Protein AF-A0A356ITL2-F1 (afdb_monomer_lite)

Secondary structure (DSSP, 8-state):
-EETTTSHHHHHHHHHHHHHSTTTEEEEES-HHHHHHHHHHTTT-EEEEE--GGG--TT-GGGTT-SEEEE-SSS-HHHHHHHHHHTT-EEEE----HHHHHHHHGGG-

Structure (mmCIF, N/CA/C/O backbone):
data_AF-A0A356ITL2-F1
#
_entry.id   AF-A0A356ITL2-F1
#
loop_
_atom_site.group_PDB
_atom_site.id
_atom_site.type_symbol
_atom_site.label_atom_id
_atom_site.label_alt_id
_atom_site.label_comp_id
_atom_site.label_asym_id
_atom_site.label_entity_id
_atom_site.label_seq_id
_atom_site.pdbx_PDB_ins_code
_atom_site.Cartn_x
_atom_site.Cartn_y
_atom_site.Cartn_z
_atom_site.occupancy
_atom_site.B_iso_or_equiv
_atom_site.auth_seq_id
_atom_site.auth_comp_id
_atom_site.auth_asym_id
_atom_site.auth_atom_id
_atom_site.pdbx_PDB_model_num
ATOM 1 N N . MET A 1 1 ? -5.422 -2.342 -0.971 1.00 95.62 1 MET A N 1
ATOM 2 C CA . MET A 1 1 ? -4.018 -2.013 -0.636 1.00 95.62 1 MET A CA 1
ATOM 3 C C . MET A 1 1 ? -3.562 -0.835 -1.481 1.00 95.62 1 MET A C 1
ATOM 5 O O . MET A 1 1 ? -3.890 -0.799 -2.658 1.00 95.62 1 MET A O 1
ATOM 9 N N . ILE A 1 2 ? -2.824 0.108 -0.898 1.00 95.88 2 ILE A N 1
ATOM 10 C CA . ILE A 1 2 ? -2.263 1.277 -1.588 1.00 95.88 2 ILE A CA 1
ATOM 11 C C . ILE A 1 2 ? -0.736 1.188 -1.525 1.00 95.88 2 ILE A C 1
ATOM 13 O O . ILE A 1 2 ? -0.155 1.336 -0.447 1.00 95.88 2 ILE A O 1
ATOM 17 N N . LEU A 1 3 ? -0.085 0.946 -2.664 1.00 93.06 3 LEU A N 1
ATOM 18 C CA . LEU A 1 3 ? 1.375 0.962 -2.774 1.00 93.06 3 LEU A CA 1
ATOM 19 C C . LEU A 1 3 ? 1.877 2.378 -3.019 1.00 93.06 3 LEU A C 1
ATOM 21 O O . LEU A 1 3 ? 1.361 3.086 -3.877 1.00 93.06 3 LEU A O 1
ATOM 25 N N . GLY A 1 4 ? 2.878 2.798 -2.245 1.00 92.31 4 GLY A N 1
ATOM 26 C CA . GLY A 1 4 ? 3.208 4.219 -2.129 1.00 92.31 4 GLY A CA 1
ATOM 27 C C . GLY A 1 4 ? 2.209 4.961 -1.235 1.00 92.31 4 GLY A C 1
ATOM 28 O O . GLY A 1 4 ? 2.056 6.175 -1.352 1.00 92.31 4 GLY A O 1
ATOM 29 N N . GLY A 1 5 ? 1.531 4.244 -0.328 1.00 92.50 5 GLY A N 1
ATOM 30 C CA . GLY A 1 5 ? 0.423 4.762 0.484 1.00 92.50 5 GLY A CA 1
ATOM 31 C C . GLY A 1 5 ? 0.773 5.918 1.426 1.00 92.50 5 GLY A C 1
ATOM 32 O O . GLY A 1 5 ? -0.123 6.627 1.861 1.00 92.50 5 GLY A O 1
ATOM 33 N N . TYR A 1 6 ? 2.056 6.149 1.714 1.00 94.69 6 TYR A N 1
ATOM 34 C CA . TYR A 1 6 ? 2.537 7.300 2.494 1.00 94.69 6 TYR A CA 1
ATOM 35 C C . TYR A 1 6 ? 3.202 8.398 1.640 1.00 94.69 6 TYR A C 1
ATOM 37 O O . TYR A 1 6 ? 3.750 9.356 2.185 1.00 94.69 6 TYR A O 1
ATOM 45 N N . GLY A 1 7 ? 3.181 8.268 0.308 1.00 91.25 7 GLY A N 1
ATOM 46 C CA . GLY A 1 7 ? 3.517 9.344 -0.630 1.00 91.25 7 GLY A CA 1
ATOM 47 C C . GLY A 1 7 ? 2.378 10.364 -0.755 1.00 91.25 7 GLY A C 1
ATOM 48 O O . GLY A 1 7 ? 1.314 10.176 -0.174 1.00 91.25 7 GLY A O 1
ATOM 49 N N . ALA A 1 8 ? 2.575 11.447 -1.512 1.00 90.00 8 ALA A N 1
ATOM 50 C CA . ALA A 1 8 ? 1.602 12.545 -1.593 1.00 90.00 8 ALA A CA 1
ATOM 51 C C . ALA A 1 8 ? 0.195 12.082 -2.026 1.00 90.00 8 ALA A C 1
ATOM 53 O O . ALA A 1 8 ? -0.771 12.290 -1.289 1.00 90.00 8 ALA A O 1
ATOM 54 N N . VAL A 1 9 ? 0.100 11.397 -3.173 1.00 89.94 9 VAL A N 1
ATOM 55 C CA . VAL A 1 9 ? -1.168 10.888 -3.729 1.00 89.94 9 VAL A CA 1
ATOM 56 C C . VAL A 1 9 ? -1.738 9.763 -2.864 1.00 89.94 9 VAL A C 1
ATOM 58 O O . VAL A 1 9 ? -2.880 9.842 -2.414 1.00 89.94 9 VAL A O 1
ATOM 61 N N . GLY A 1 10 ? -0.923 8.745 -2.563 1.00 93.75 10 GLY A N 1
ATOM 62 C CA . GLY A 1 10 ? -1.352 7.588 -1.776 1.00 93.75 10 GLY A CA 1
ATOM 63 C C . GLY A 1 10 ? -1.878 7.966 -0.389 1.00 93.75 10 GLY A C 1
ATOM 64 O O . GLY A 1 10 ? -2.894 7.425 0.040 1.00 93.75 10 GLY A O 1
ATOM 65 N N . LYS A 1 11 ? -1.257 8.954 0.274 1.00 95.75 11 LYS A N 1
ATOM 66 C CA . LYS A 1 11 ? -1.698 9.457 1.583 1.00 95.75 11 LYS A CA 1
ATOM 67 C C . LYS A 1 11 ? -3.076 10.102 1.504 1.00 95.75 11 LYS A C 1
ATOM 69 O O . LYS A 1 11 ? -3.897 9.889 2.395 1.00 95.75 11 LYS A O 1
ATOM 74 N N . HIS A 1 12 ? -3.328 10.896 0.465 1.00 95.38 12 HIS A N 1
ATOM 75 C CA . HIS A 1 12 ? -4.627 11.533 0.263 1.00 95.38 12 HIS A CA 1
ATOM 76 C C . HIS A 1 12 ? -5.726 10.483 0.057 1.00 95.38 12 HIS A C 1
ATOM 78 O O . HIS A 1 12 ? -6.718 10.488 0.782 1.00 95.38 12 HIS A O 1
ATOM 84 N N . ILE A 1 13 ? -5.490 9.512 -0.833 1.00 95.81 13 ILE A N 1
ATOM 85 C CA . ILE A 1 13 ? -6.413 8.392 -1.074 1.00 95.81 13 ILE A CA 1
ATOM 86 C C . ILE A 1 13 ? -6.660 7.602 0.217 1.00 95.81 13 ILE A C 1
ATOM 88 O O . ILE A 1 13 ? -7.809 7.343 0.568 1.00 95.81 13 ILE A O 1
ATOM 92 N N . ALA A 1 14 ? -5.600 7.248 0.951 1.00 97.50 14 ALA A N 1
ATOM 93 C CA . ALA A 1 14 ? -5.711 6.514 2.209 1.00 97.50 14 ALA A CA 1
ATOM 94 C C . ALA A 1 14 ? -6.553 7.270 3.243 1.00 97.50 14 ALA A C 1
ATOM 96 O O . ALA A 1 14 ? -7.389 6.663 3.904 1.00 97.50 14 ALA A O 1
ATOM 97 N N . THR A 1 15 ? -6.363 8.587 3.353 1.00 97.25 15 THR A N 1
ATOM 98 C CA . THR A 1 15 ? -7.086 9.442 4.306 1.00 97.25 15 THR A CA 1
ATOM 99 C C . THR A 1 15 ? -8.581 9.478 4.004 1.00 97.25 15 THR A C 1
ATOM 101 O O . THR A 1 15 ? -9.389 9.355 4.921 1.00 97.25 15 THR A O 1
ATOM 104 N N . GLU A 1 16 ? -8.968 9.623 2.735 1.00 97.75 16 GLU A N 1
ATOM 105 C CA . GLU A 1 16 ? -10.383 9.658 2.351 1.00 97.75 16 GLU A CA 1
ATOM 106 C C . GLU A 1 16 ? -11.038 8.279 2.453 1.00 97.75 16 GLU A C 1
ATOM 108 O O . GLU A 1 16 ? -12.120 8.149 3.026 1.00 97.75 16 GLU A O 1
ATOM 113 N N . LEU A 1 17 ? -10.363 7.225 1.985 1.00 97.56 17 LEU A N 1
ATOM 114 C CA . LEU A 1 17 ? -10.898 5.868 2.075 1.00 97.56 17 LEU A CA 1
ATOM 115 C C . LEU A 1 17 ? -11.017 5.379 3.521 1.00 97.56 17 LEU A C 1
ATOM 117 O O . LEU A 1 17 ? -11.978 4.682 3.828 1.00 97.56 17 LEU A O 1
ATOM 121 N N . ALA A 1 18 ? -10.108 5.759 4.421 1.00 97.69 18 ALA A N 1
ATOM 122 C CA . ALA A 1 18 ? -10.160 5.349 5.826 1.00 97.69 18 ALA A CA 1
ATOM 123 C C . ALA A 1 18 ? -11.391 5.884 6.577 1.00 97.69 18 ALA A C 1
ATOM 125 O O . ALA A 1 18 ? -11.848 5.252 7.527 1.00 97.69 18 ALA A O 1
ATOM 126 N N . LYS A 1 19 ? -11.966 7.014 6.138 1.00 97.44 19 LYS A N 1
ATOM 127 C CA . LYS A 1 19 ? -13.220 7.550 6.698 1.00 97.44 19 LYS A CA 1
ATOM 128 C C . LYS A 1 19 ? -14.424 6.668 6.362 1.00 97.44 19 LYS A C 1
ATOM 130 O O . LYS A 1 19 ? -15.376 6.618 7.131 1.00 97.44 19 LYS A O 1
ATOM 135 N N . ILE A 1 20 ? -14.385 6.009 5.204 1.00 97.75 20 ILE A N 1
ATOM 136 C CA . ILE A 1 20 ? -15.493 5.217 4.655 1.00 97.75 20 ILE A CA 1
ATOM 137 C C . ILE A 1 20 ? -15.317 3.732 5.008 1.00 97.75 20 ILE A C 1
ATOM 139 O O . ILE A 1 20 ? -16.280 3.0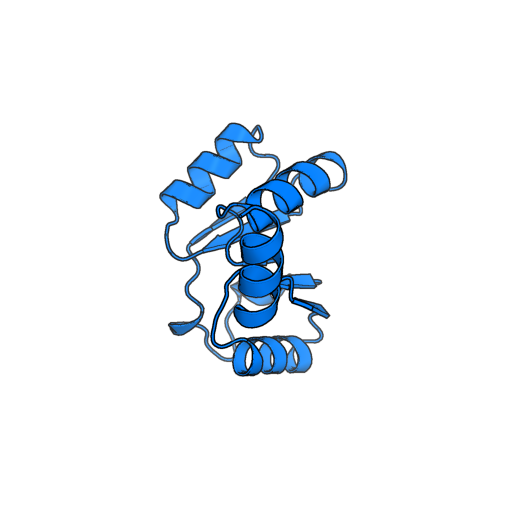49 5.343 1.00 97.75 20 ILE A O 1
ATOM 143 N N . TYR A 1 21 ? -14.075 3.246 4.971 1.00 97.25 21 TYR A N 1
ATOM 144 C CA . TYR A 1 21 ? -13.695 1.846 5.151 1.00 97.25 21 TYR A CA 1
ATOM 145 C C . TYR A 1 21 ? -12.591 1.702 6.215 1.00 97.25 21 TYR A C 1
ATOM 147 O O . TYR A 1 21 ? -11.471 1.277 5.903 1.00 97.25 21 TYR A O 1
ATOM 155 N N . PRO A 1 22 ? -12.863 2.064 7.481 1.00 97.12 22 PRO A N 1
ATOM 156 C CA . PRO A 1 22 ? -11.870 1.953 8.541 1.00 97.12 22 PRO A CA 1
ATOM 157 C C . PRO A 1 22 ? -11.406 0.500 8.700 1.00 97.12 22 PRO A C 1
ATOM 159 O O . PRO A 1 22 ? -12.188 -0.442 8.571 1.00 97.12 22 PRO A O 1
ATOM 162 N N . ASN A 1 23 ? -10.117 0.331 8.986 1.00 97.12 23 ASN A N 1
ATOM 163 C CA . ASN A 1 23 ? -9.421 -0.942 9.198 1.00 97.12 23 ASN A CA 1
ATOM 164 C C . ASN A 1 23 ? -9.398 -1.887 7.984 1.00 97.12 23 ASN A C 1
ATOM 166 O O . ASN A 1 23 ? -9.023 -3.045 8.121 1.00 97.12 23 ASN A O 1
ATOM 170 N N . GLN A 1 24 ? -9.767 -1.405 6.793 1.00 97.69 24 GLN A N 1
ATOM 171 C CA . GLN A 1 24 ? -9.721 -2.185 5.545 1.00 97.69 24 GLN A CA 1
ATOM 172 C C . GLN A 1 24 ? -8.635 -1.689 4.580 1.00 97.69 24 GLN A C 1
ATOM 174 O O . GLN A 1 24 ? -8.303 -2.347 3.592 1.00 97.69 24 GLN A O 1
ATOM 179 N N . ILE A 1 25 ? -8.059 -0.516 4.849 1.00 98.12 25 ILE A N 1
ATOM 180 C CA . ILE A 1 25 ? -7.075 0.108 3.970 1.00 98.12 25 ILE A CA 1
ATOM 181 C C . ILE A 1 25 ? -5.671 -0.252 4.434 1.00 98.12 25 ILE A C 1
ATOM 183 O O . ILE A 1 25 ? -5.230 0.181 5.492 1.00 98.12 25 ILE A O 1
ATOM 187 N N . ILE A 1 26 ? -4.948 -1.006 3.609 1.00 98.06 26 ILE A N 1
ATOM 188 C CA . ILE A 1 26 ? -3.522 -1.270 3.815 1.00 98.06 26 ILE A CA 1
ATOM 189 C C . ILE A 1 26 ? -2.705 -0.176 3.123 1.00 98.06 26 ILE A C 1
ATOM 191 O O . ILE A 1 26 ? -2.801 -0.038 1.899 1.00 98.06 26 ILE A O 1
ATOM 195 N N . VAL A 1 27 ? -1.885 0.560 3.876 1.00 97.50 27 VAL A N 1
ATOM 196 C CA . VAL A 1 27 ? -0.901 1.518 3.348 1.00 97.50 27 VAL A CA 1
ATOM 197 C C . VAL A 1 27 ? 0.475 0.861 3.308 1.00 97.50 27 VAL A C 1
ATOM 199 O O . VAL A 1 27 ? 1.058 0.533 4.340 1.00 97.50 27 VAL A O 1
ATOM 202 N N . ALA A 1 28 ? 0.985 0.638 2.098 1.00 95.56 28 ALA A N 1
ATOM 203 C CA . ALA A 1 28 ? 2.141 -0.214 1.867 1.00 95.56 28 ALA A CA 1
ATOM 204 C C . ALA A 1 28 ? 3.297 0.522 1.172 1.00 95.56 28 ALA A C 1
ATOM 206 O O . ALA A 1 28 ? 3.100 1.369 0.292 1.00 95.56 28 ALA A O 1
ATOM 207 N N . GLY A 1 29 ? 4.522 0.177 1.564 1.00 93.44 29 GLY A N 1
ATOM 208 C CA . GLY A 1 29 ? 5.754 0.642 0.929 1.00 93.44 29 GLY A CA 1
ATOM 209 C C . GLY A 1 29 ? 7.003 0.173 1.674 1.00 93.44 29 GLY A C 1
ATOM 210 O O . GLY A 1 29 ? 6.913 -0.423 2.743 1.00 93.44 29 GLY A O 1
ATOM 211 N N . ARG A 1 30 ? 8.186 0.448 1.114 1.00 93.88 30 ARG A N 1
ATOM 212 C CA . ARG A 1 30 ? 9.470 -0.066 1.632 1.00 93.88 30 ARG A CA 1
ATOM 213 C C . ARG A 1 30 ? 9.799 0.387 3.057 1.00 93.88 30 ARG A C 1
ATOM 215 O O . ARG A 1 30 ? 10.499 -0.314 3.775 1.00 93.88 30 ARG A O 1
ATOM 222 N N . ASN A 1 31 ? 9.326 1.563 3.466 1.00 96.25 31 ASN A N 1
ATOM 223 C CA . ASN A 1 31 ? 9.598 2.113 4.789 1.00 96.25 31 ASN A CA 1
ATOM 224 C C . ASN A 1 31 ? 8.406 1.854 5.725 1.00 96.25 31 ASN A C 1
ATOM 226 O O . ASN A 1 31 ? 7.402 2.569 5.681 1.00 96.25 31 ASN A O 1
ATOM 230 N N . GLY A 1 32 ? 8.548 0.841 6.584 1.00 96.62 32 GLY A N 1
ATOM 231 C CA . GLY A 1 32 ? 7.539 0.482 7.581 1.00 96.62 32 GLY A CA 1
ATOM 232 C C . GLY A 1 32 ? 7.273 1.584 8.610 1.00 96.62 32 GLY A C 1
ATOM 233 O O . GLY A 1 32 ? 6.125 1.793 8.981 1.00 96.62 32 GLY A O 1
ATOM 234 N N . GLU A 1 33 ? 8.286 2.354 9.016 1.00 98.19 33 GLU A N 1
ATOM 235 C CA . GLU A 1 33 ? 8.119 3.452 9.981 1.00 98.19 33 GLU A CA 1
ATOM 236 C C . GLU A 1 33 ? 7.233 4.572 9.429 1.00 98.19 33 GLU A C 1
ATOM 238 O O . GLU A 1 33 ? 6.384 5.106 10.143 1.00 98.19 33 GLU A O 1
ATOM 243 N N . LYS A 1 34 ? 7.374 4.905 8.139 1.00 98.25 34 LYS A N 1
ATOM 244 C CA . LYS A 1 34 ? 6.509 5.881 7.459 1.00 98.25 34 LYS A CA 1
ATOM 245 C C . LYS A 1 34 ? 5.076 5.375 7.341 1.00 98.25 34 LYS A C 1
ATOM 247 O O . LYS A 1 34 ? 4.147 6.155 7.543 1.00 98.25 34 LYS A O 1
ATOM 252 N N . ALA A 1 35 ? 4.893 4.086 7.049 1.00 98.00 35 ALA A N 1
ATOM 253 C CA . ALA A 1 35 ? 3.569 3.470 7.034 1.00 98.00 35 ALA A CA 1
ATOM 254 C C . ALA A 1 35 ? 2.919 3.528 8.428 1.00 98.00 35 ALA A C 1
ATOM 256 O O . ALA A 1 35 ? 1.791 4.002 8.552 1.00 98.00 35 ALA A O 1
ATOM 257 N N . SER A 1 36 ? 3.646 3.135 9.478 1.00 98.56 36 SER A N 1
ATOM 258 C CA . SER A 1 36 ? 3.171 3.180 10.868 1.00 98.56 36 SER A CA 1
ATOM 259 C C . SER A 1 36 ? 2.880 4.603 11.345 1.00 98.56 36 SER A C 1
ATOM 261 O O . SER A 1 36 ? 1.870 4.835 12.006 1.00 98.56 36 SER A O 1
ATOM 263 N N . SER A 1 37 ? 3.717 5.571 10.963 1.00 98.50 37 SER A N 1
ATOM 264 C CA . SER A 1 37 ? 3.508 6.991 11.273 1.00 98.50 37 SER A CA 1
ATOM 265 C C . SER A 1 37 ? 2.222 7.519 10.638 1.00 98.50 37 SER A C 1
ATOM 267 O O . SER A 1 37 ? 1.459 8.227 11.294 1.00 98.50 37 SER A O 1
ATOM 269 N N . LEU A 1 38 ? 1.940 7.144 9.383 1.00 98.38 38 LEU A N 1
ATOM 270 C CA . LEU A 1 38 ? 0.673 7.484 8.737 1.00 98.38 38 LEU A CA 1
ATOM 271 C C . LEU A 1 38 ? -0.513 6.799 9.426 1.00 98.38 38 LEU A C 1
ATOM 273 O O . LEU A 1 38 ? -1.523 7.453 9.668 1.00 98.38 38 LEU A O 1
ATOM 277 N N . ALA A 1 39 ? -0.389 5.517 9.776 1.00 98.44 39 ALA A N 1
ATOM 278 C CA . ALA A 1 39 ? -1.433 4.809 10.509 1.00 98.44 39 ALA A CA 1
ATOM 279 C C . ALA A 1 39 ? -1.765 5.511 11.832 1.00 98.44 39 ALA A C 1
ATOM 281 O O . ALA A 1 39 ? -2.930 5.808 12.085 1.00 98.44 39 ALA A O 1
ATOM 282 N N . SER A 1 40 ? -0.747 5.890 12.607 1.00 98.44 40 SER A N 1
ATOM 283 C CA . SER A 1 40 ? -0.920 6.646 13.853 1.00 98.44 40 SER A CA 1
ATOM 284 C C . SER A 1 40 ? -1.588 8.006 13.622 1.00 98.44 40 SER A C 1
ATOM 286 O O . SER A 1 40 ? -2.520 8.356 14.341 1.00 98.44 40 SER A O 1
ATOM 288 N N . ALA A 1 41 ? -1.179 8.748 12.587 1.00 98.19 41 ALA A N 1
ATOM 289 C CA . ALA A 1 41 ? -1.791 10.031 12.227 1.00 98.19 41 ALA A CA 1
ATOM 290 C C . ALA A 1 41 ? -3.267 9.906 11.806 1.00 98.19 41 ALA A C 1
ATOM 292 O O . ALA A 1 41 ? -4.032 10.858 11.943 1.00 98.19 41 ALA A O 1
ATOM 293 N N . LEU A 1 42 ? -3.674 8.734 11.315 1.00 97.94 42 LEU A N 1
ATOM 294 C CA . LEU A 1 42 ? -5.052 8.404 10.955 1.00 97.94 42 LEU A CA 1
ATOM 295 C C . LEU A 1 42 ? -5.771 7.617 12.066 1.00 97.94 42 LEU A C 1
ATOM 297 O O . LEU A 1 42 ? -6.687 6.849 11.778 1.00 97.94 42 LEU A O 1
ATOM 301 N N . ASN A 1 43 ? -5.371 7.780 13.333 1.00 98.00 43 ASN A N 1
ATOM 302 C CA . ASN A 1 43 ? -5.974 7.107 14.494 1.00 98.00 43 ASN A CA 1
ATOM 303 C C . ASN A 1 43 ? -6.030 5.573 14.357 1.00 98.00 43 ASN A C 1
ATOM 305 O O . ASN A 1 43 ? -6.979 4.933 14.805 1.00 98.00 43 ASN A O 1
ATOM 309 N N . ASN A 1 44 ? -5.026 4.987 13.702 1.00 98.00 44 ASN A N 1
ATOM 310 C CA . ASN A 1 44 ? -4.912 3.561 13.393 1.00 98.00 44 ASN A CA 1
ATOM 311 C C . ASN A 1 44 ? -6.091 2.980 12.593 1.00 98.00 44 ASN A C 1
ATOM 313 O O . ASN A 1 44 ? -6.329 1.780 12.631 1.00 98.00 44 ASN A O 1
ATOM 317 N N . THR A 1 45 ? -6.798 3.814 11.825 1.00 98.00 45 THR A N 1
ATOM 318 C CA . THR A 1 45 ? -7.879 3.375 10.919 1.00 98.00 45 THR A CA 1
ATOM 319 C C . THR A 1 45 ? -7.369 2.752 9.616 1.00 98.00 45 THR A C 1
ATOM 321 O O . THR A 1 45 ? -8.160 2.286 8.797 1.00 98.00 45 THR A O 1
ATOM 324 N N . VAL A 1 46 ? -6.052 2.723 9.407 1.00 98.50 46 VAL A N 1
ATOM 325 C CA . VAL A 1 46 ? -5.390 2.054 8.280 1.00 98.50 46 VAL A CA 1
ATOM 326 C C . VAL A 1 46 ? -4.342 1.075 8.798 1.00 98.50 46 VAL A C 1
ATOM 328 O O . VAL A 1 46 ? -3.763 1.273 9.865 1.00 98.50 46 VAL A O 1
ATOM 331 N N . ILE A 1 47 ? -4.071 0.033 8.019 1.00 98.31 47 ILE A N 1
ATOM 332 C CA . ILE A 1 47 ? -3.120 -1.028 8.342 1.00 98.31 47 ILE A CA 1
ATOM 333 C C . ILE A 1 47 ? -1.768 -0.686 7.696 1.00 98.31 47 ILE A C 1
ATOM 335 O O . ILE A 1 47 ? -1.680 -0.635 6.465 1.00 98.31 47 ILE A O 1
ATOM 339 N N . PRO A 1 48 ? -0.701 -0.444 8.472 1.00 98.06 48 PRO A N 1
ATOM 340 C CA . PRO A 1 48 ? 0.622 -0.209 7.911 1.00 98.06 48 PRO A CA 1
ATOM 341 C C . PRO A 1 48 ? 1.263 -1.522 7.445 1.00 98.06 48 PRO A C 1
ATOM 343 O O . PRO A 1 48 ? 1.189 -2.535 8.138 1.00 98.06 48 PRO A O 1
ATOM 346 N N . LEU A 1 49 ? 1.935 -1.506 6.290 1.00 96.38 49 LEU A N 1
ATOM 347 C CA . LEU A 1 49 ? 2.666 -2.669 5.782 1.00 96.38 49 LEU A CA 1
ATOM 348 C C . LEU A 1 49 ? 4.018 -2.276 5.171 1.00 96.38 49 LEU A C 1
ATOM 350 O O . LEU A 1 49 ? 4.088 -1.525 4.197 1.00 96.38 49 LEU A O 1
ATOM 354 N N . ALA A 1 50 ? 5.099 -2.853 5.700 1.00 94.88 50 ALA A N 1
ATOM 355 C CA . ALA A 1 50 ? 6.394 -2.835 5.030 1.00 94.88 50 ALA A CA 1
ATOM 356 C C . ALA A 1 50 ? 6.358 -3.806 3.840 1.00 94.88 50 ALA A C 1
ATOM 358 O O . ALA A 1 50 ? 6.191 -5.018 4.007 1.00 94.88 50 ALA A O 1
ATOM 359 N N . PHE A 1 51 ? 6.474 -3.266 2.632 1.00 90.62 51 PHE A N 1
ATOM 360 C CA . PHE A 1 51 ? 6.312 -4.025 1.400 1.00 90.62 51 PHE A CA 1
ATOM 361 C C . PHE A 1 51 ? 7.205 -3.474 0.295 1.00 90.62 51 PHE A C 1
ATOM 363 O O . PHE A 1 51 ? 7.168 -2.279 -0.008 1.00 90.62 51 PHE A O 1
ATOM 370 N N . ASP A 1 52 ? 7.985 -4.359 -0.319 1.00 85.69 52 ASP A N 1
ATOM 371 C CA . ASP A 1 52 ? 8.810 -4.044 -1.477 1.00 85.69 52 ASP A CA 1
ATOM 372 C C . ASP A 1 52 ? 8.370 -4.890 -2.672 1.00 85.69 52 ASP A C 1
ATOM 374 O O . ASP A 1 52 ? 8.366 -6.121 -2.607 1.00 85.69 52 ASP A O 1
ATOM 378 N N . LEU A 1 53 ? 8.021 -4.213 -3.764 1.00 77.88 53 LEU A N 1
ATOM 379 C CA . LEU A 1 53 ? 7.630 -4.838 -5.024 1.00 77.88 53 LEU A CA 1
ATOM 380 C C . LEU A 1 53 ? 8.751 -5.682 -5.625 1.00 77.88 53 LEU A C 1
ATOM 382 O O . LEU A 1 53 ? 8.468 -6.714 -6.226 1.00 77.88 53 LEU A O 1
ATOM 386 N N . ASP A 1 54 ? 10.009 -5.283 -5.426 1.00 78.00 54 ASP A N 1
ATOM 387 C CA . ASP A 1 54 ? 11.159 -6.017 -5.962 1.00 78.00 54 ASP A CA 1
ATOM 388 C C . ASP A 1 54 ? 11.362 -7.368 -5.241 1.00 78.00 54 ASP A C 1
ATOM 390 O O . ASP A 1 54 ? 12.066 -8.244 -5.737 1.00 78.00 54 ASP A O 1
ATOM 394 N N . THR A 1 55 ? 10.706 -7.563 -4.090 1.00 76.12 55 THR A N 1
ATOM 395 C CA . THR A 1 55 ? 10.726 -8.813 -3.309 1.00 76.12 55 THR A CA 1
ATOM 396 C C . THR A 1 55 ? 9.468 -9.663 -3.491 1.00 76.12 55 THR A C 1
ATOM 398 O O . THR A 1 55 ? 9.308 -10.683 -2.818 1.00 76.12 55 THR A O 1
ATOM 401 N N . LEU A 1 56 ? 8.556 -9.248 -4.376 1.00 76.19 56 LEU A N 1
ATOM 402 C CA . LEU A 1 56 ? 7.265 -9.897 -4.548 1.00 76.19 56 LEU A CA 1
ATOM 403 C C . LEU A 1 56 ? 7.416 -11.275 -5.201 1.00 76.19 56 LEU A C 1
ATOM 405 O O . LEU A 1 56 ? 7.789 -11.390 -6.368 1.00 76.19 56 LEU A O 1
ATOM 409 N N . SER A 1 57 ? 7.072 -12.324 -4.456 1.00 79.50 57 SER A N 1
ATOM 410 C CA . SER A 1 57 ? 7.015 -13.690 -4.983 1.00 79.50 57 SER A CA 1
ATOM 411 C C . SER A 1 57 ? 5.633 -14.029 -5.553 1.00 79.50 57 SER A C 1
ATOM 413 O O . SER A 1 57 ? 4.621 -13.428 -5.187 1.00 79.50 57 SER A O 1
ATOM 415 N N . GLU A 1 58 ? 5.565 -15.045 -6.419 1.00 74.06 58 GLU A N 1
ATOM 416 C CA . GLU A 1 58 ? 4.305 -15.535 -7.001 1.00 74.06 58 GLU A CA 1
ATOM 417 C C . GLU A 1 58 ? 3.292 -16.041 -5.956 1.00 74.06 58 GLU A C 1
ATOM 419 O O . GLU A 1 58 ? 2.096 -16.039 -6.223 1.00 74.06 58 GLU A O 1
ATOM 424 N N . ASN A 1 59 ? 3.716 -16.368 -4.736 1.00 79.06 59 ASN A N 1
ATOM 425 C CA . ASN A 1 59 ? 2.833 -16.867 -3.675 1.00 79.06 59 ASN A CA 1
ATOM 426 C C . ASN A 1 59 ? 2.885 -16.003 -2.407 1.00 79.06 59 ASN A C 1
ATOM 428 O O . ASN A 1 59 ? 2.724 -16.511 -1.298 1.00 79.06 59 ASN A O 1
ATOM 432 N N . ASP A 1 60 ? 3.149 -14.701 -2.545 1.00 85.38 60 ASP A N 1
ATOM 433 C CA . ASP A 1 60 ? 3.213 -13.803 -1.393 1.00 85.38 60 ASP A CA 1
ATOM 434 C C . ASP A 1 60 ? 1.849 -13.681 -0.698 1.00 85.38 60 ASP A C 1
ATOM 436 O O . ASP A 1 60 ? 0.915 -13.056 -1.209 1.00 85.38 60 ASP A O 1
ATOM 440 N N . ALA A 1 61 ? 1.756 -14.265 0.499 1.00 87.25 61 ALA A N 1
ATOM 441 C CA . ALA A 1 61 ? 0.527 -14.332 1.280 1.00 87.25 61 ALA A CA 1
ATOM 442 C C . ALA A 1 61 ? -0.034 -12.952 1.658 1.00 87.25 61 ALA A C 1
ATOM 444 O O . ALA A 1 61 ? -1.225 -12.835 1.937 1.00 87.25 61 ALA A O 1
ATOM 445 N N . ARG A 1 62 ? 0.784 -11.888 1.622 1.00 88.69 62 ARG A N 1
ATOM 446 C CA . ARG A 1 62 ? 0.333 -10.513 1.900 1.00 88.69 62 ARG A CA 1
ATOM 447 C C . ARG A 1 62 ? -0.666 -9.992 0.863 1.00 88.69 62 ARG A C 1
ATOM 449 O O . ARG A 1 62 ? -1.311 -8.976 1.114 1.00 88.69 62 ARG A O 1
ATOM 456 N N . LEU A 1 63 ? -0.783 -10.654 -0.290 1.00 88.00 63 LEU A N 1
ATOM 457 C CA . LEU A 1 63 ? -1.749 -10.319 -1.336 1.00 88.00 63 LEU A CA 1
ATOM 458 C C . LEU A 1 63 ? -3.043 -11.145 -1.282 1.00 88.00 63 LEU A C 1
ATOM 460 O O . LEU A 1 63 ? -3.972 -10.809 -2.008 1.00 88.00 63 LEU A O 1
ATOM 464 N N . ASN A 1 64 ? -3.131 -12.185 -0.445 1.00 87.75 64 ASN A N 1
ATOM 465 C CA . ASN A 1 64 ? -4.257 -13.130 -0.470 1.00 87.75 64 ASN A CA 1
ATOM 466 C C . ASN A 1 64 ? -5.612 -12.466 -0.186 1.00 87.75 64 ASN A C 1
ATOM 468 O O . ASN A 1 64 ? -6.600 -12.797 -0.832 1.00 87.75 64 ASN A O 1
ATOM 472 N N . ASP A 1 65 ? -5.637 -11.494 0.726 1.00 89.44 65 ASP A N 1
ATOM 473 C CA . ASP A 1 65 ? -6.863 -10.800 1.143 1.00 89.44 65 ASP A CA 1
ATOM 474 C C . ASP A 1 65 ? -7.016 -9.417 0.481 1.00 89.44 65 ASP A C 1
ATOM 476 O O . ASP A 1 65 ? -7.771 -8.555 0.938 1.00 89.44 65 ASP A O 1
ATOM 480 N N . VAL A 1 66 ? -6.271 -9.157 -0.598 1.00 94.75 66 VAL A N 1
ATOM 481 C CA . VAL A 1 66 ? -6.298 -7.867 -1.295 1.00 94.75 66 VAL A CA 1
ATOM 482 C C . VAL A 1 66 ? -7.272 -7.927 -2.466 1.00 94.75 66 VAL A C 1
ATOM 484 O O . VAL A 1 66 ? -6.948 -8.460 -3.515 1.00 94.75 66 VAL A O 1
ATOM 487 N N . ALA A 1 67 ? -8.438 -7.293 -2.339 1.00 96.12 67 ALA A N 1
ATOM 488 C CA . ALA A 1 67 ? -9.393 -7.192 -3.451 1.00 96.12 67 ALA A CA 1
ATOM 489 C C . ALA A 1 67 ? -8.968 -6.172 -4.530 1.00 96.12 67 ALA A C 1
ATOM 491 O O . ALA A 1 67 ? -9.183 -6.377 -5.724 1.00 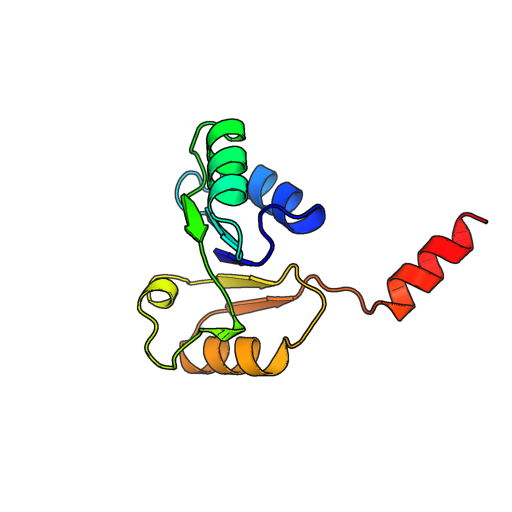96.12 67 ALA A O 1
ATOM 492 N N . ILE A 1 68 ? -8.369 -5.052 -4.107 1.00 96.19 68 ILE A N 1
ATOM 493 C CA . ILE A 1 68 ? -7.953 -3.947 -4.982 1.00 96.19 68 ILE A CA 1
ATOM 494 C C . ILE A 1 68 ? -6.548 -3.492 -4.590 1.00 96.19 68 ILE A C 1
ATOM 496 O O . ILE A 1 68 ? -6.287 -3.213 -3.413 1.00 96.19 68 ILE A O 1
ATOM 500 N N . LEU A 1 69 ? -5.660 -3.360 -5.573 1.00 94.19 69 LEU A N 1
ATOM 501 C CA . LEU A 1 69 ? -4.347 -2.743 -5.448 1.00 94.19 69 LEU A CA 1
ATOM 502 C C . LEU A 1 69 ? -4.329 -1.400 -6.188 1.00 94.19 69 LEU A C 1
ATOM 504 O O . LEU A 1 69 ? -4.500 -1.348 -7.403 1.00 94.19 69 LEU A O 1
ATOM 508 N N . ILE A 1 70 ? -4.106 -0.321 -5.439 1.00 94.31 70 ILE A N 1
ATOM 509 C CA . ILE A 1 70 ? -3.930 1.037 -5.955 1.00 94.31 70 ILE A CA 1
ATOM 510 C C . ILE A 1 70 ? -2.426 1.328 -6.004 1.00 94.31 70 ILE A C 1
ATOM 512 O O . ILE A 1 70 ? -1.761 1.342 -4.965 1.00 94.31 70 ILE A O 1
ATOM 516 N N . MET A 1 71 ? -1.884 1.526 -7.202 1.00 91.44 71 MET A N 1
ATOM 517 C CA . MET A 1 71 ? -0.482 1.856 -7.441 1.00 91.44 71 MET A CA 1
ATOM 518 C C . MET A 1 71 ? -0.291 3.373 -7.466 1.00 91.44 71 MET A C 1
ATOM 520 O O . MET A 1 71 ? -0.757 4.043 -8.382 1.00 91.44 71 MET A O 1
ATOM 524 N N . CYS A 1 72 ? 0.446 3.900 -6.488 1.00 90.50 72 CYS A N 1
ATOM 525 C CA . CYS A 1 72 ? 0.820 5.315 -6.399 1.00 90.50 72 CYS A CA 1
ATOM 526 C C . CYS A 1 72 ? 2.342 5.521 -6.510 1.00 90.50 72 CYS A C 1
ATOM 528 O O . CYS A 1 72 ? 2.894 6.424 -5.880 1.00 90.50 72 CYS A O 1
ATOM 530 N N . ILE A 1 73 ? 3.034 4.655 -7.256 1.00 85.25 73 ILE A N 1
ATOM 531 C CA . ILE A 1 73 ? 4.479 4.738 -7.499 1.00 85.25 73 ILE A CA 1
ATOM 532 C C . ILE A 1 73 ? 4.712 4.818 -9.010 1.00 85.25 73 ILE A C 1
ATOM 534 O O . ILE A 1 73 ? 4.202 3.997 -9.767 1.00 85.25 73 ILE A O 1
ATOM 538 N N . GLU A 1 74 ? 5.515 5.789 -9.440 1.00 72.62 74 GLU A N 1
ATOM 539 C CA . GLU A 1 74 ? 5.978 5.913 -10.823 1.00 72.62 74 GLU A CA 1
ATOM 540 C C . GLU A 1 74 ? 7.176 4.977 -11.053 1.00 72.62 74 GLU A C 1
ATOM 542 O O . GLU A 1 74 ? 8.313 5.380 -10.828 1.00 72.62 74 GLU A O 1
ATOM 547 N N . ALA A 1 75 ? 6.929 3.706 -11.407 1.00 64.69 75 ALA A N 1
ATOM 548 C CA . ALA A 1 75 ? 7.827 2.825 -12.181 1.00 64.69 75 ALA A CA 1
ATOM 549 C C . ALA A 1 75 ? 7.428 1.339 -12.071 1.00 64.69 75 ALA A C 1
ATOM 551 O O . ALA A 1 75 ? 7.096 0.844 -10.998 1.00 64.69 75 ALA A O 1
ATOM 552 N N . ARG A 1 76 ? 7.646 0.592 -13.169 1.00 61.25 76 ARG A N 1
ATOM 553 C CA . ARG A 1 76 ? 7.609 -0.890 -13.242 1.00 61.25 76 ARG A CA 1
ATOM 554 C C . ARG A 1 76 ? 6.251 -1.511 -12.864 1.00 61.25 76 ARG A C 1
ATOM 556 O O . ARG A 1 76 ? 6.174 -2.499 -12.138 1.00 61.25 76 ARG A O 1
ATOM 563 N N . ASN A 1 77 ? 5.183 -0.974 -13.449 1.00 69.00 77 ASN A N 1
ATOM 564 C CA . ASN A 1 77 ? 3.797 -1.336 -13.132 1.00 69.00 77 ASN A CA 1
ATOM 565 C C . ASN A 1 77 ? 3.317 -2.634 -13.809 1.00 69.00 77 ASN A C 1
ATOM 567 O O . ASN A 1 77 ? 2.481 -3.344 -13.253 1.00 69.00 77 ASN A O 1
ATOM 571 N N . ALA A 1 78 ? 3.872 -2.998 -14.972 1.00 79.38 78 ALA A N 1
ATOM 572 C CA . ALA A 1 78 ? 3.384 -4.137 -15.758 1.00 79.38 78 ALA A CA 1
ATOM 573 C C . ALA A 1 78 ? 3.543 -5.513 -15.067 1.00 79.38 78 ALA A C 1
ATOM 575 O O . ALA A 1 78 ? 2.575 -6.278 -15.070 1.00 79.38 78 ALA A O 1
ATOM 576 N N . PRO A 1 79 ? 4.685 -5.856 -14.430 1.00 80.31 79 PRO A N 1
ATOM 577 C CA . PRO A 1 79 ? 4.797 -7.107 -13.675 1.00 80.31 79 PRO A CA 1
ATOM 578 C C . PRO A 1 79 ? 3.809 -7.175 -12.505 1.00 80.31 79 PRO A C 1
ATOM 580 O O . PRO A 1 79 ? 3.154 -8.197 -12.313 1.00 80.31 79 PRO A O 1
ATOM 583 N N . THR A 1 80 ? 3.637 -6.074 -11.771 1.00 80.94 80 THR A N 1
ATOM 584 C CA . THR A 1 80 ? 2.689 -5.986 -10.652 1.00 80.94 80 THR A CA 1
ATOM 585 C C . THR A 1 80 ? 1.246 -6.138 -11.123 1.00 80.94 80 THR A C 1
ATOM 587 O O . THR A 1 80 ? 0.488 -6.908 -10.536 1.00 80.94 80 THR A O 1
ATOM 590 N N . ALA A 1 81 ? 0.868 -5.466 -12.213 1.00 85.62 81 ALA A N 1
ATOM 591 C CA . ALA A 1 81 ? -0.456 -5.592 -12.811 1.00 85.62 81 ALA A CA 1
ATOM 592 C C . ALA A 1 81 ? -0.730 -7.031 -13.281 1.00 85.62 81 ALA A C 1
ATOM 594 O O . ALA A 1 81 ? -1.808 -7.566 -13.026 1.00 85.62 81 ALA A O 1
ATOM 595 N N . LYS A 1 82 ? 0.264 -7.699 -13.888 1.00 85.88 82 LYS A N 1
ATOM 596 C CA . LYS A 1 82 ? 0.167 -9.116 -14.275 1.00 85.88 82 LYS A CA 1
ATOM 597 C C . LYS A 1 82 ? -0.067 -10.020 -13.062 1.00 85.88 82 LYS A C 1
ATOM 599 O O . LYS A 1 82 ? -0.960 -10.862 -13.102 1.00 85.88 82 LYS A O 1
ATOM 604 N N . GLN A 1 83 ? 0.695 -9.826 -11.986 1.00 83.69 83 GLN A N 1
ATOM 605 C CA . GLN A 1 83 ? 0.535 -10.575 -10.736 1.00 83.69 83 GLN A CA 1
ATOM 606 C C . GLN A 1 83 ? -0.861 -10.345 -10.122 1.00 83.69 83 GLN A C 1
ATOM 608 O O . GLN A 1 83 ? -1.502 -11.297 -9.674 1.00 83.69 83 GLN A O 1
ATOM 613 N N . CYS A 1 84 ? -1.369 -9.109 -10.155 1.00 88.25 84 CYS A N 1
ATOM 614 C CA . CYS A 1 84 ? -2.729 -8.799 -9.709 1.00 88.25 84 CYS A CA 1
ATOM 615 C C . CYS A 1 84 ? -3.776 -9.545 -10.549 1.00 88.25 84 CYS A C 1
ATOM 617 O O . CYS A 1 84 ? -4.617 -10.248 -9.992 1.00 88.25 84 CYS A O 1
ATOM 619 N N . ALA A 1 85 ? -3.667 -9.487 -11.881 1.00 89.06 85 ALA A N 1
ATOM 620 C CA . ALA A 1 85 ? -4.584 -10.171 -12.793 1.00 89.06 85 ALA A CA 1
ATOM 621 C C . ALA A 1 85 ? -4.609 -11.694 -12.574 1.00 89.06 85 ALA A C 1
ATOM 623 O O . ALA A 1 85 ? -5.681 -12.290 -12.529 1.00 89.06 85 ALA A O 1
ATOM 624 N N . GLN A 1 86 ? -3.445 -12.318 -12.367 1.00 88.38 86 GLN A N 1
ATOM 625 C CA . GLN A 1 86 ? -3.338 -13.757 -12.089 1.00 88.38 86 GLN A CA 1
ATOM 626 C C . GLN A 1 86 ? -4.003 -14.177 -10.768 1.00 88.38 86 GLN A C 1
ATOM 628 O O . GLN A 1 86 ? -4.394 -15.332 -10.632 1.00 88.38 86 GLN A O 1
ATOM 633 N N . ARG A 1 87 ? -4.146 -13.255 -9.808 1.00 88.06 87 ARG A N 1
ATOM 634 C CA . ARG A 1 87 ? -4.781 -13.493 -8.500 1.00 88.06 87 ARG A CA 1
ATOM 635 C C . ARG A 1 87 ? -6.227 -13.001 -8.415 1.00 88.06 87 ARG A C 1
ATOM 637 O O . ARG A 1 87 ? -6.836 -13.121 -7.361 1.00 88.06 87 ARG A O 1
ATOM 644 N N . GLY A 1 88 ? -6.773 -12.427 -9.489 1.00 91.75 88 GLY A N 1
ATOM 645 C CA . GLY A 1 88 ? -8.099 -11.800 -9.459 1.00 91.75 88 GLY A CA 1
ATOM 646 C C . GLY A 1 88 ? -8.152 -10.495 -8.654 1.00 91.75 88 GLY A C 1
ATOM 647 O O . GLY A 1 88 ? -9.227 -10.074 -8.243 1.00 91.75 88 GLY A O 1
ATOM 648 N N . ILE A 1 89 ? -7.005 -9.848 -8.43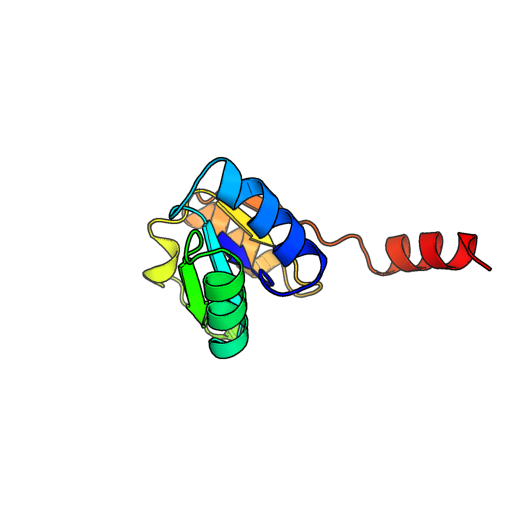1 1.00 94.12 89 ILE A N 1
ATOM 649 C CA . ILE A 1 89 ? -6.907 -8.562 -7.736 1.00 94.12 89 ILE A CA 1
ATOM 650 C C . ILE A 1 89 ? -7.145 -7.447 -8.753 1.00 94.12 89 ILE A C 1
ATOM 652 O O . ILE A 1 89 ? -6.456 -7.373 -9.776 1.00 94.12 89 ILE A O 1
ATOM 656 N N . HIS A 1 90 ? -8.078 -6.540 -8.467 1.00 95.12 90 HIS A N 1
ATOM 657 C CA . HIS A 1 90 ? -8.273 -5.358 -9.302 1.00 95.12 90 HIS A CA 1
ATOM 658 C C . HIS A 1 90 ? -7.080 -4.413 -9.174 1.00 95.12 90 HIS A C 1
ATOM 660 O O . HIS A 1 90 ? -6.635 -4.104 -8.071 1.00 95.12 90 HIS A O 1
ATOM 666 N N . TYR A 1 91 ? -6.582 -3.926 -10.304 1.00 91.62 91 TYR A N 1
ATOM 667 C CA . TYR A 1 91 ? -5.433 -3.034 -10.357 1.00 91.62 91 TYR A CA 1
ATOM 668 C C . TYR A 1 91 ? -5.873 -1.637 -10.798 1.00 91.62 91 TYR A C 1
ATOM 670 O O . TYR A 1 91 ? -6.469 -1.487 -11.864 1.00 91.62 91 TYR A O 1
ATOM 678 N N . LEU A 1 92 ? -5.577 -0.626 -9.982 1.00 91.25 92 LEU A N 1
ATOM 679 C CA . LEU A 1 92 ? -5.786 0.784 -10.300 1.00 91.25 92 LEU A CA 1
ATOM 680 C C . LEU A 1 92 ? -4.439 1.499 -10.272 1.00 91.25 92 LEU A C 1
ATOM 682 O O . LEU A 1 92 ? -3.771 1.518 -9.243 1.00 91.25 92 LEU A O 1
ATOM 686 N N . ASP A 1 93 ? -4.056 2.109 -11.384 1.00 88.50 93 ASP A N 1
ATOM 687 C CA . ASP A 1 93 ? -2.821 2.877 -11.492 1.00 88.50 93 ASP A CA 1
ATOM 688 C C . ASP A 1 93 ? -3.134 4.370 -11.450 1.00 88.50 93 ASP A C 1
ATOM 690 O O . ASP A 1 93 ? -3.929 4.858 -12.251 1.00 88.50 93 ASP A O 1
ATOM 694 N N . THR A 1 94 ? -2.540 5.087 -10.496 1.00 83.12 94 THR A N 1
ATOM 695 C CA . THR A 1 94 ? -2.686 6.544 -10.386 1.00 83.12 94 THR A CA 1
ATOM 696 C C . THR A 1 94 ? -1.468 7.288 -10.918 1.00 83.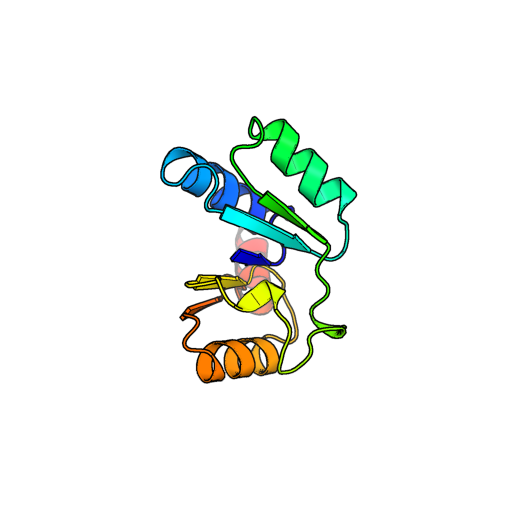12 94 THR A C 1
ATOM 698 O O . THR A 1 94 ? -1.407 8.507 -10.767 1.00 83.12 94 THR A O 1
ATOM 701 N N . SER A 1 95 ? -0.47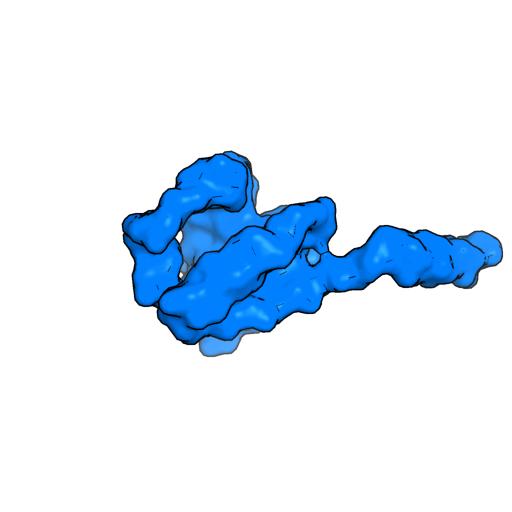0 6.590 -11.471 1.00 69.25 95 SER A N 1
ATOM 702 C CA . SER A 1 95 ? 0.644 7.261 -12.132 1.00 69.25 95 SER A CA 1
ATOM 703 C C . SER A 1 95 ? 0.129 7.968 -13.387 1.00 69.25 95 SER A C 1
ATOM 705 O O . SER A 1 95 ? -0.334 7.353 -14.346 1.00 69.25 95 SER A O 1
ATOM 707 N N . ALA A 1 96 ? 0.174 9.298 -13.365 1.00 61.25 96 ALA A N 1
ATOM 708 C CA . ALA A 1 96 ? 0.216 10.062 -14.597 1.00 61.25 96 ALA A CA 1
ATOM 709 C C . ALA A 1 96 ? 1.584 9.810 -15.243 1.00 61.25 96 ALA A C 1
ATOM 711 O O . ALA A 1 96 ? 2.574 9.621 -14.533 1.00 61.25 96 ALA A O 1
ATOM 712 N N . SER A 1 97 ? 1.674 9.788 -16.574 1.00 61.19 97 SER A N 1
ATOM 713 C CA . SER A 1 97 ? 2.999 9.759 -17.190 1.00 61.19 97 SER A CA 1
ATOM 714 C C . SER A 1 97 ? 3.778 10.995 -16.724 1.00 61.19 97 SER A C 1
ATOM 716 O O . SER A 1 97 ? 3.224 12.094 -16.654 1.00 61.19 97 SER A O 1
ATOM 718 N N . TYR A 1 98 ? 5.063 10.825 -16.408 1.00 55.06 98 TYR A N 1
ATOM 719 C CA . TYR A 1 98 ? 5.968 11.934 -16.085 1.00 55.06 98 TYR A CA 1
ATOM 720 C C . TYR A 1 98 ? 5.857 13.080 -17.112 1.00 55.06 98 TYR A C 1
ATOM 722 O O . TYR A 1 98 ? 5.890 14.255 -16.752 1.00 55.06 98 TYR A O 1
ATOM 730 N N . ASP A 1 99 ? 5.633 12.736 -18.383 1.00 59.12 99 ASP A N 1
ATOM 731 C CA . ASP A 1 99 ? 5.418 13.693 -19.469 1.00 59.12 99 ASP A CA 1
ATOM 732 C C . ASP A 1 99 ? 4.157 14.552 -19.276 1.00 59.12 99 ASP A C 1
ATOM 734 O O . ASP A 1 99 ? 4.213 15.763 -19.476 1.00 59.12 99 ASP A O 1
ATOM 738 N N . TYR A 1 100 ? 3.049 13.968 -18.808 1.00 64.19 100 TYR A N 1
ATOM 739 C CA . TYR A 1 100 ? 1.804 14.693 -18.537 1.00 64.19 100 TYR A CA 1
ATOM 740 C C . TYR A 1 100 ? 1.931 15.642 -17.338 1.00 64.19 100 TYR A C 1
ATOM 742 O O . TYR A 1 100 ? 1.469 16.782 -17.382 1.00 64.19 100 TYR A O 1
ATOM 750 N N . LEU A 1 101 ? 2.610 15.210 -16.270 1.00 61.97 101 LEU A N 1
ATOM 751 C CA . LEU A 1 101 ? 2.866 16.074 -15.112 1.00 61.97 101 LEU A CA 1
ATOM 752 C C . LEU A 1 101 ? 3.784 17.246 -15.479 1.00 61.97 101 LEU A C 1
ATOM 754 O O . LEU A 1 101 ? 3.512 18.382 -15.097 1.00 61.97 101 LEU A O 1
ATOM 758 N N . LYS A 1 102 ? 4.813 16.997 -16.296 1.00 63.28 102 LYS A N 1
ATOM 759 C CA . LYS A 1 102 ? 5.713 18.036 -16.810 1.00 63.28 102 LYS A CA 1
ATOM 760 C C . LYS A 1 102 ? 4.998 19.043 -17.716 1.00 63.28 102 LYS A C 1
ATOM 762 O O . LYS A 1 102 ? 5.355 20.220 -17.720 1.00 63.28 102 LYS A O 1
ATOM 767 N N . GLU A 1 103 ? 4.002 18.611 -18.489 1.00 70.19 103 GLU A N 1
ATOM 768 C CA . GLU A 1 103 ? 3.144 19.518 -19.259 1.00 70.19 103 GLU A CA 1
ATOM 769 C C . GLU A 1 103 ? 2.313 20.433 -18.355 1.00 70.19 103 GLU A C 1
ATOM 771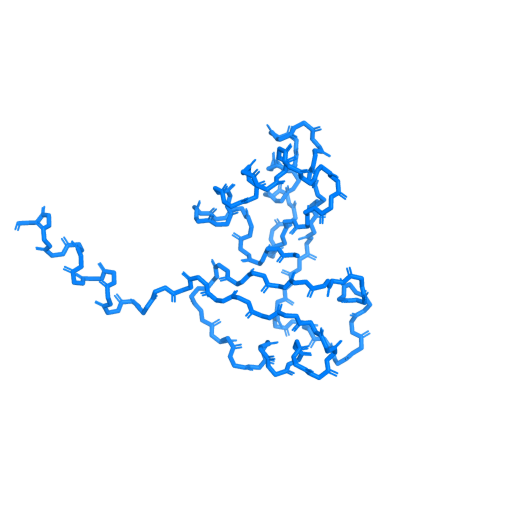 O O . GLU A 1 103 ? 2.245 21.630 -18.618 1.00 70.19 103 GLU A O 1
ATOM 776 N N . ILE A 1 104 ? 1.757 19.918 -17.255 1.00 74.00 104 ILE A N 1
ATOM 777 C CA . ILE A 1 104 ? 0.999 20.726 -16.286 1.00 74.00 104 ILE A CA 1
ATOM 778 C C . ILE A 1 104 ? 1.908 21.695 -15.517 1.00 74.00 104 ILE A C 1
ATOM 780 O O . ILE A 1 104 ? 1.538 22.849 -15.304 1.00 74.00 104 ILE A O 1
ATOM 784 N N . GLU A 1 105 ? 3.108 21.270 -15.118 1.00 67.44 105 GLU A N 1
ATOM 785 C CA . GLU A 1 105 ? 4.082 22.153 -14.459 1.00 67.44 105 GLU A CA 1
ATOM 786 C C . GLU A 1 105 ? 4.504 23.323 -15.361 1.00 67.44 105 GLU A C 1
ATOM 788 O O . GLU A 1 105 ? 4.712 24.433 -14.874 1.00 67.44 105 GLU A O 1
ATOM 793 N N . ARG A 1 106 ? 4.558 23.117 -16.685 1.00 71.62 106 ARG A N 1
ATOM 794 C CA . ARG A 1 106 ? 4.823 24.189 -17.662 1.00 71.62 106 ARG A CA 1
ATOM 795 C C . ARG A 1 106 ? 3.702 25.224 -17.766 1.00 71.62 106 ARG A C 1
ATOM 797 O O . ARG A 1 106 ? 3.972 26.306 -18.267 1.00 71.62 106 ARG A O 1
ATOM 804 N N . LEU A 1 107 ? 2.482 24.924 -17.312 1.00 71.38 107 LEU A N 1
ATOM 805 C CA . LEU A 1 107 ? 1.359 25.875 -17.316 1.00 71.38 107 LEU A CA 1
ATOM 806 C C . LEU A 1 107 ? 1.412 26.875 -16.153 1.00 71.38 107 LEU A C 1
ATOM 808 O O . LEU A 1 107 ? 0.672 27.855 -16.162 1.00 71.38 107 LEU A O 1
ATOM 812 N N . HIS A 1 108 ? 2.261 26.626 -15.153 1.00 55.69 108 HIS A N 1
ATOM 813 C CA . HIS A 1 108 ? 2.469 27.515 -14.008 1.00 55.69 108 HIS A CA 1
ATOM 814 C C . HIS A 1 108 ? 3.753 28.358 -14.122 1.00 55.69 108 HIS A C 1
ATOM 816 O O . HIS A 1 108 ? 4.168 28.954 -13.128 1.00 55.69 108 HIS A O 1
ATOM 822 N N . ASN A 1 109 ? 4.359 28.422 -15.316 1.00 44.59 109 ASN A N 1
ATOM 823 C CA . ASN A 1 109 ? 5.460 29.330 -15.660 1.00 44.59 109 ASN A CA 1
ATOM 824 C C . ASN A 1 109 ? 5.016 30.372 -16.687 1.00 44.59 109 ASN A C 1
ATOM 826 O O . ASN A 1 109 ? 4.392 29.969 -17.693 1.00 44.59 109 ASN A O 1
#

Foldseek 3Di:
DEECCLPDVNVVVQLVVLVVQFAPAEREEQDQVSQVVSCVVSVVSYHYYNDDPVPDDLPPPVCLPAQEYEYPDPDDCVVVVVSCVVNNHHYHYPDDPPVVVVVVVVVVD

Sequence (109 aa):
MILGGYGAVGKHIATELAKIYPNQIIVAGRNGEKASSLASALNNTVIPLAFDLDTLSENDARLNDVAILIMCIEARNAPTAKQCAQRGIHYLDTSASYDYLKEIERLHN

pLDDT: mean 87.25, std 12.51, range [44.59, 98.56]

Radius of gyration: 14.45 Å; chains: 1; bounding box: 27×46×34 Å